Protein AF-A0A7W4YGT1-F1 (afdb_monomer)

pLDDT: mean 90.08, std 8.56, range [57.75, 97.62]

Structure (mmCIF, N/CA/C/O backbone):
data_AF-A0A7W4YGT1-F1
#
_entry.id   AF-A0A7W4YGT1-F1
#
loop_
_atom_site.group_PDB
_atom_site.id
_atom_site.type_symbol
_atom_site.label_atom_id
_atom_site.label_alt_id
_atom_site.label_comp_id
_atom_site.label_asym_id
_atom_site.label_entity_id
_atom_site.label_seq_id
_atom_site.pdbx_PDB_ins_code
_atom_site.Cartn_x
_atom_site.Cartn_y
_atom_site.Cartn_z
_atom_site.occupancy
_atom_site.B_iso_or_equiv
_atom_site.auth_seq_id
_atom_site.auth_comp_id
_atom_site.auth_asym_id
_atom_site.auth_atom_id
_atom_site.pdbx_PDB_model_num
ATOM 1 N N . MET A 1 1 ? -49.545 -4.836 93.278 1.00 57.75 1 MET A N 1
ATOM 2 C CA . MET A 1 1 ? -49.118 -5.890 92.323 1.00 57.75 1 MET A CA 1
ATOM 3 C C . MET A 1 1 ? -49.061 -5.422 90.858 1.00 57.75 1 MET A C 1
ATOM 5 O O . MET A 1 1 ? -48.850 -6.254 89.990 1.00 57.75 1 MET A O 1
ATOM 9 N N . VAL A 1 2 ? -49.211 -4.124 90.550 1.00 60.34 2 VAL A N 1
ATOM 10 C CA . VAL A 1 2 ? -49.375 -3.645 89.157 1.00 60.34 2 VAL A CA 1
ATOM 11 C C . VAL A 1 2 ? -48.046 -3.211 88.505 1.00 60.34 2 VAL A C 1
ATOM 13 O O . VAL A 1 2 ? -47.859 -3.389 87.308 1.00 60.34 2 VAL A O 1
ATOM 16 N N . GLU A 1 3 ? -47.078 -2.732 89.291 1.00 63.84 3 GLU A N 1
ATOM 17 C CA . GLU A 1 3 ? -45.753 -2.283 88.820 1.00 63.84 3 GLU A CA 1
ATOM 18 C C . GLU A 1 3 ? -44.891 -3.340 88.100 1.00 63.84 3 GLU A C 1
ATOM 20 O O . GLU A 1 3 ? -44.365 -3.020 87.032 1.00 63.84 3 GLU A O 1
ATOM 25 N N . PRO A 1 4 ? -44.751 -4.597 88.579 1.00 71.81 4 PRO A N 1
ATOM 26 C CA . PRO A 1 4 ? -43.918 -5.579 87.876 1.00 71.81 4 PRO A CA 1
ATOM 27 C C . PRO A 1 4 ? -44.507 -5.973 86.514 1.00 71.81 4 PRO A C 1
ATOM 29 O O . PRO A 1 4 ? -43.774 -6.341 85.599 1.00 71.81 4 PRO A O 1
ATOM 32 N N . LEU A 1 5 ? -45.828 -5.851 86.356 1.00 70.06 5 LEU A N 1
ATOM 33 C CA . LEU A 1 5 ? -46.542 -6.210 85.134 1.00 70.06 5 LEU A CA 1
ATOM 34 C C . LEU A 1 5 ? -46.349 -5.158 84.031 1.00 70.06 5 LEU A C 1
ATOM 36 O O . LEU A 1 5 ? -46.207 -5.515 82.866 1.00 70.06 5 LEU A O 1
ATOM 40 N N . ILE A 1 6 ? -46.260 -3.875 84.400 1.00 72.50 6 ILE A N 1
ATOM 41 C CA . ILE A 1 6 ? -45.997 -2.765 83.470 1.00 72.50 6 ILE A CA 1
ATOM 42 C C . ILE A 1 6 ? -44.552 -2.813 82.952 1.00 72.50 6 ILE A C 1
ATOM 44 O O . ILE A 1 6 ? -44.323 -2.659 81.753 1.00 72.50 6 ILE A O 1
ATOM 48 N N . ILE A 1 7 ? -43.578 -3.083 83.829 1.00 72.75 7 ILE A N 1
ATOM 49 C CA . ILE A 1 7 ? -42.158 -3.191 83.451 1.00 72.75 7 ILE A CA 1
ATOM 50 C C . ILE A 1 7 ? -41.932 -4.387 82.513 1.00 72.75 7 ILE A C 1
ATOM 52 O O . ILE A 1 7 ? -41.212 -4.261 81.523 1.00 72.75 7 ILE A O 1
ATOM 56 N N . ALA A 1 8 ? -42.583 -5.525 82.779 1.00 70.62 8 ALA A N 1
ATOM 57 C CA . ALA A 1 8 ? -42.528 -6.698 81.908 1.00 70.62 8 ALA A CA 1
ATOM 58 C C . ALA A 1 8 ? -43.162 -6.442 80.527 1.00 70.62 8 ALA A C 1
ATOM 60 O O . ALA A 1 8 ? -42.638 -6.893 79.514 1.00 70.62 8 ALA A O 1
ATOM 61 N N . LEU A 1 9 ? -44.261 -5.685 80.464 1.00 71.50 9 LEU A N 1
ATOM 62 C CA . LEU A 1 9 ? -44.909 -5.315 79.200 1.00 71.50 9 LEU A CA 1
ATOM 63 C C . LEU A 1 9 ? -44.058 -4.350 78.365 1.00 71.50 9 LEU A C 1
ATOM 65 O O . LEU A 1 9 ? -43.962 -4.509 77.149 1.00 71.50 9 LEU A O 1
ATOM 69 N N . LEU A 1 10 ? -43.408 -3.378 79.012 1.00 73.25 10 LEU A N 1
ATOM 70 C CA . LEU A 1 10 ? -42.513 -2.427 78.349 1.00 73.25 10 LEU A CA 1
ATOM 71 C C . LEU A 1 10 ? -41.241 -3.099 77.815 1.00 73.25 10 LEU A C 1
ATOM 73 O O . LEU A 1 10 ? -40.827 -2.811 76.692 1.00 73.25 10 LEU A O 1
ATOM 77 N N . SER A 1 11 ? -40.638 -4.017 78.576 1.00 72.94 11 SER A N 1
ATOM 78 C CA . SER A 1 11 ? -39.443 -4.745 78.131 1.00 72.94 11 SER A CA 1
ATOM 79 C C . SER A 1 11 ? -39.754 -5.714 76.987 1.00 72.94 11 SER A C 1
ATOM 81 O O . SER A 1 11 ? -39.014 -5.755 76.004 1.00 72.94 11 SER A O 1
ATOM 83 N N . LEU A 1 12 ? -40.887 -6.420 77.047 1.00 73.00 12 LEU A N 1
ATOM 84 C CA . LEU A 1 12 ? -41.339 -7.306 75.971 1.00 73.00 12 LEU A CA 1
ATOM 85 C C . LEU A 1 12 ? -41.694 -6.515 74.701 1.00 73.00 12 LEU A C 1
ATOM 87 O O . LEU A 1 12 ? -41.313 -6.910 73.600 1.00 73.00 12 LEU A O 1
ATOM 91 N N . GLY A 1 13 ? -42.349 -5.360 74.857 1.00 71.88 13 GLY A N 1
ATOM 92 C CA . GLY A 1 13 ? -42.639 -4.436 73.760 1.00 71.88 13 GLY A CA 1
ATOM 93 C C . GLY A 1 13 ? -41.372 -3.923 73.074 1.00 71.88 13 GLY A C 1
ATOM 94 O O . GLY A 1 13 ? -41.296 -3.938 71.846 1.00 71.88 13 GLY A O 1
ATOM 95 N N . GLY A 1 14 ? -40.347 -3.551 73.849 1.00 75.06 14 GLY A N 1
ATOM 96 C CA . GLY A 1 14 ? -39.044 -3.144 73.316 1.00 75.06 14 GLY A CA 1
ATOM 97 C C . GLY A 1 14 ? -38.354 -4.252 72.514 1.00 75.06 14 GLY A C 1
ATOM 98 O O . GLY A 1 14 ? -37.867 -4.002 71.409 1.00 75.06 14 GLY A O 1
ATOM 99 N N . VAL A 1 15 ? -38.369 -5.495 73.006 1.00 77.44 15 VAL A N 1
ATOM 100 C CA . VAL A 1 15 ? -37.779 -6.643 72.293 1.00 77.44 15 VAL A CA 1
ATOM 101 C C . VAL A 1 15 ? -38.507 -6.907 70.971 1.00 77.44 15 VAL A C 1
ATOM 103 O O . VAL A 1 15 ? -37.854 -7.049 69.938 1.00 77.44 15 VAL A O 1
ATOM 106 N N . VAL A 1 16 ? -39.843 -6.899 70.966 1.00 80.88 16 VAL A N 1
ATOM 107 C CA . VAL A 1 16 ? -40.645 -7.108 69.746 1.00 80.88 16 VAL A CA 1
ATOM 108 C C . VAL A 1 16 ? -40.359 -6.031 68.699 1.00 80.88 16 VAL A C 1
ATOM 110 O O . VAL A 1 16 ? -40.129 -6.355 67.536 1.00 80.88 16 VAL A O 1
ATOM 113 N N . LEU A 1 17 ? -40.298 -4.759 69.099 1.00 83.12 17 LEU A N 1
ATOM 114 C CA . LEU A 1 17 ? -40.012 -3.645 68.190 1.00 83.12 17 LEU A CA 1
ATOM 115 C C . LEU A 1 17 ? -38.614 -3.757 67.566 1.00 83.12 17 LEU A C 1
ATOM 117 O O . LEU A 1 17 ? -38.447 -3.515 66.371 1.00 83.12 17 LEU A O 1
ATOM 121 N N . THR A 1 18 ? -37.629 -4.191 68.354 1.00 83.44 18 THR A N 1
ATOM 122 C CA . THR A 1 18 ? -36.253 -4.399 67.882 1.00 83.44 18 THR A CA 1
ATOM 123 C C . THR A 1 18 ? -36.174 -5.557 66.884 1.00 83.44 18 THR A C 1
ATOM 125 O O . THR A 1 18 ? -35.540 -5.427 65.837 1.00 83.44 18 THR A O 1
ATOM 128 N N . VAL A 1 19 ? -36.869 -6.669 67.152 1.00 85.12 19 VAL A N 1
ATOM 129 C CA . VAL A 1 19 ? -36.930 -7.829 66.244 1.00 85.12 19 VAL A CA 1
ATOM 130 C C . VAL A 1 19 ? -37.656 -7.473 64.944 1.00 85.12 19 VAL A C 1
ATOM 132 O O . VAL A 1 19 ? -37.143 -7.745 63.859 1.00 85.12 19 VAL A O 1
ATOM 135 N N . CYS A 1 20 ? -38.811 -6.807 65.021 1.00 83.31 20 CYS A N 1
ATOM 136 C CA . CYS A 1 20 ? -39.545 -6.352 63.839 1.00 83.31 20 CYS A CA 1
ATOM 137 C C . CYS A 1 20 ? -38.734 -5.342 63.012 1.00 83.31 20 CYS A C 1
ATOM 139 O O . CYS A 1 20 ? -38.703 -5.444 61.785 1.00 83.31 20 CYS A O 1
ATOM 141 N N . GLY A 1 21 ? -38.035 -4.413 63.670 1.00 86.62 21 GLY A N 1
ATOM 142 C CA . GLY A 1 21 ? -37.130 -3.464 63.021 1.00 86.62 21 GLY A CA 1
ATOM 143 C C . GLY A 1 21 ? -35.961 -4.154 62.316 1.00 86.62 21 GLY A C 1
ATOM 144 O O . GLY A 1 21 ? -35.661 -3.824 61.170 1.00 86.62 21 GLY A O 1
ATOM 145 N N . ALA A 1 22 ? -35.351 -5.161 62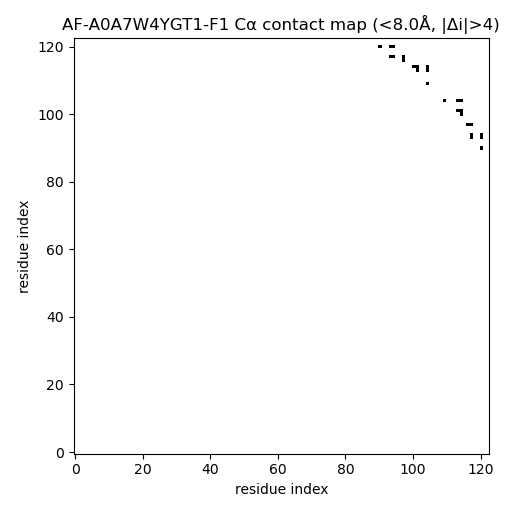.948 1.00 87.50 22 ALA A N 1
ATOM 146 C CA . ALA A 1 22 ? -34.276 -5.949 62.348 1.00 87.50 22 ALA A CA 1
ATOM 147 C C . ALA A 1 22 ? -34.750 -6.737 61.114 1.00 87.50 22 ALA A C 1
ATOM 149 O O . ALA A 1 22 ? -34.067 -6.745 60.090 1.00 87.50 22 ALA A O 1
ATOM 150 N N . ILE A 1 23 ? -35.942 -7.343 61.169 1.00 89.19 23 ILE 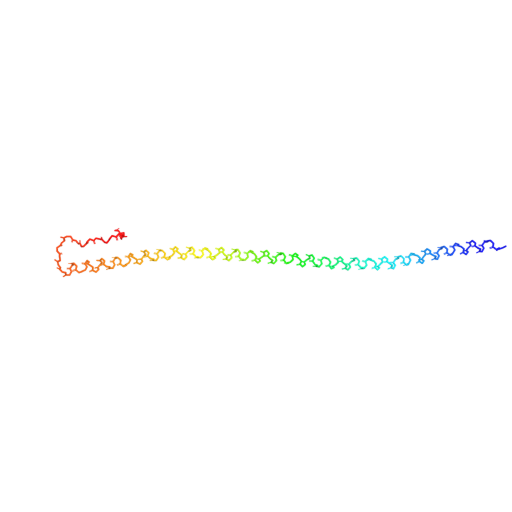A N 1
ATOM 151 C CA . ILE A 1 23 ? -36.533 -8.079 60.039 1.00 89.19 23 ILE A CA 1
ATOM 152 C C . ILE A 1 23 ? -36.858 -7.130 58.878 1.00 89.19 23 ILE A C 1
ATOM 154 O O . ILE A 1 23 ? -36.489 -7.400 57.733 1.00 89.19 23 ILE A O 1
ATOM 158 N N . ALA A 1 24 ? -37.512 -5.999 59.163 1.00 86.50 24 ALA A N 1
ATOM 159 C CA . ALA A 1 24 ? -37.828 -4.991 58.154 1.00 86.50 24 ALA A CA 1
ATOM 160 C C . ALA A 1 24 ? -36.553 -4.400 57.526 1.00 86.50 24 ALA A C 1
ATOM 162 O O . ALA A 1 24 ? -36.471 -4.258 56.304 1.00 86.50 24 ALA A O 1
ATOM 163 N N . GLY A 1 25 ? -35.533 -4.129 58.346 1.00 85.94 25 GLY A N 1
ATOM 164 C CA . GLY A 1 25 ? -34.217 -3.677 57.903 1.00 85.94 25 GLY A CA 1
ATOM 165 C C . GLY A 1 25 ? -33.518 -4.695 57.001 1.00 85.94 25 GLY A C 1
ATOM 166 O O . GLY A 1 25 ? -33.007 -4.324 55.945 1.00 85.94 25 GLY A O 1
ATOM 167 N N . HIS A 1 26 ? -33.561 -5.985 57.348 1.00 88.62 26 HIS A N 1
ATOM 168 C CA . HIS A 1 26 ? -33.004 -7.052 56.514 1.00 88.62 26 HIS A CA 1
ATOM 169 C C . HIS A 1 26 ? -33.713 -7.177 55.163 1.00 88.62 26 HIS A C 1
ATOM 171 O O . HIS A 1 26 ? -33.043 -7.303 54.140 1.00 88.62 26 HIS A O 1
ATOM 177 N N . LEU A 1 27 ? -35.047 -7.098 55.129 1.00 88.50 27 LEU A N 1
ATOM 178 C CA . LEU A 1 27 ? -35.819 -7.148 53.881 1.00 88.50 27 LEU A CA 1
ATOM 179 C C . LEU A 1 27 ? -35.511 -5.959 52.963 1.00 88.50 27 LEU A C 1
ATOM 181 O O . LEU A 1 27 ? -35.315 -6.135 51.757 1.00 88.50 27 LEU A O 1
ATOM 185 N N . LEU A 1 28 ? -35.432 -4.752 53.528 1.00 89.75 28 LEU A N 1
ATOM 186 C CA . LEU A 1 28 ? -35.062 -3.545 52.787 1.00 89.75 28 LEU A CA 1
ATOM 187 C C . LEU A 1 28 ? -33.622 -3.627 52.266 1.00 89.75 28 LEU A C 1
ATOM 189 O O . LEU A 1 28 ? -33.384 -3.340 51.093 1.00 89.75 28 LEU A O 1
ATOM 193 N N . SER A 1 29 ? -32.687 -4.081 53.102 1.00 88.44 29 SER A N 1
ATOM 194 C CA . SER A 1 29 ? -31.276 -4.253 52.741 1.00 88.44 29 SER A CA 1
ATOM 195 C C . SER A 1 29 ? -31.076 -5.310 51.650 1.00 88.44 29 SER A C 1
ATOM 197 O O . SER A 1 29 ? -30.360 -5.067 50.677 1.00 88.44 29 SER A O 1
ATOM 199 N N . ALA A 1 30 ? -31.779 -6.444 51.732 1.00 87.75 30 ALA A N 1
ATOM 200 C CA . ALA A 1 30 ? -31.738 -7.488 50.710 1.00 87.75 30 ALA A CA 1
ATOM 201 C C . ALA A 1 30 ? -32.245 -6.966 49.357 1.00 87.75 30 ALA A C 1
ATOM 203 O O . ALA A 1 30 ? -31.633 -7.204 48.316 1.00 87.75 30 ALA A O 1
ATOM 204 N N . ARG A 1 31 ? -33.336 -6.190 49.365 1.00 88.06 31 ARG A N 1
ATOM 205 C CA . ARG A 1 31 ? -33.901 -5.606 48.143 1.00 88.06 31 ARG A CA 1
ATOM 206 C C . ARG A 1 31 ? -33.024 -4.496 47.560 1.00 88.06 31 ARG A C 1
ATOM 208 O O . ARG A 1 31 ? -32.922 -4.390 46.33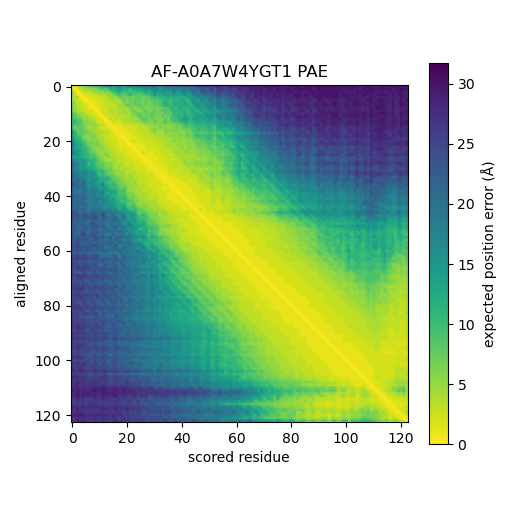8 1.00 88.06 31 ARG A O 1
ATOM 215 N N . ALA A 1 32 ? -32.396 -3.682 48.407 1.00 88.38 32 ALA A N 1
ATOM 216 C CA . ALA A 1 32 ? -31.437 -2.666 47.982 1.00 88.38 32 ALA A CA 1
ATOM 217 C C . ALA A 1 32 ? -30.194 -3.311 47.351 1.00 88.38 32 ALA A C 1
ATOM 219 O O . ALA A 1 32 ? -29.815 -2.934 46.245 1.00 88.38 32 ALA A O 1
ATOM 220 N N . SER A 1 33 ? -29.648 -4.346 47.993 1.00 88.38 33 SER A N 1
ATOM 221 C CA . SER A 1 33 ? -28.503 -5.119 47.496 1.00 88.38 33 SER A CA 1
ATOM 222 C C . SER A 1 33 ? -28.803 -5.793 46.155 1.00 88.38 33 SER A C 1
ATOM 224 O O . SER A 1 33 ? -28.011 -5.710 45.225 1.00 88.38 33 SER A O 1
ATOM 226 N N . ALA A 1 34 ? -29.989 -6.386 45.991 1.00 88.94 34 ALA A N 1
ATOM 227 C CA . ALA A 1 34 ? -30.376 -6.992 44.717 1.00 88.94 34 ALA A CA 1
ATOM 228 C C . ALA A 1 34 ? -30.434 -5.969 43.566 1.00 88.94 34 ALA A C 1
ATOM 230 O O . ALA A 1 34 ? -30.034 -6.265 42.439 1.00 88.94 34 ALA A O 1
ATOM 231 N N . ARG A 1 35 ? -30.907 -4.744 43.840 1.00 88.31 35 ARG A N 1
ATOM 232 C CA . ARG A 1 35 ? -30.938 -3.663 42.843 1.00 88.31 35 ARG A CA 1
ATOM 233 C C . ARG A 1 35 ? -29.541 -3.172 42.487 1.00 88.31 35 ARG A C 1
ATOM 235 O O . ARG A 1 35 ? -29.277 -2.969 41.306 1.00 88.31 35 ARG A O 1
ATOM 242 N N . THR A 1 36 ? -28.658 -2.990 43.467 1.00 90.25 36 THR A N 1
ATOM 243 C CA . THR A 1 36 ? -27.281 -2.556 43.193 1.00 90.25 36 THR A CA 1
ATOM 244 C C . THR A 1 36 ? -26.522 -3.610 42.395 1.00 90.25 36 THR A C 1
ATOM 246 O O . THR A 1 36 ? -25.874 -3.256 41.416 1.00 90.25 36 THR A O 1
ATOM 249 N N . THR A 1 37 ? -26.686 -4.901 42.708 1.00 92.44 37 THR A N 1
ATOM 250 C CA . THR A 1 37 ? -26.106 -5.992 41.910 1.00 92.44 37 THR A CA 1
ATOM 251 C C . THR A 1 37 ? -26.622 -5.989 40.472 1.00 92.44 37 THR A C 1
ATOM 253 O O . THR A 1 37 ? -25.826 -6.132 39.550 1.00 92.44 37 THR A O 1
ATOM 256 N N . ALA A 1 38 ? -27.925 -5.779 40.254 1.00 91.12 38 ALA A N 1
ATOM 257 C CA . ALA A 1 38 ? -28.492 -5.718 38.906 1.00 91.12 38 ALA A CA 1
ATOM 258 C C . ALA A 1 38 ? -27.959 -4.522 38.098 1.00 91.12 38 ALA A C 1
ATOM 260 O O . ALA A 1 38 ? -27.579 -4.680 36.940 1.00 91.12 38 ALA A O 1
ATOM 261 N N . VAL A 1 39 ? -27.877 -3.337 38.714 1.00 91.69 39 VAL A N 1
ATOM 262 C CA . VAL A 1 39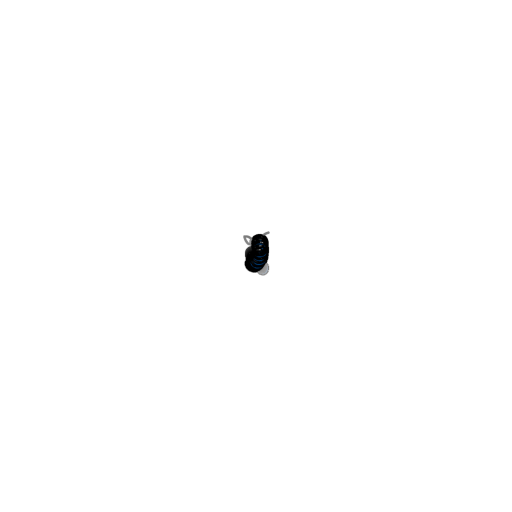 ? -27.308 -2.137 38.075 1.00 91.69 39 VAL A CA 1
ATOM 263 C C . VAL A 1 39 ? -25.832 -2.342 37.747 1.00 91.69 39 VAL A C 1
ATOM 265 O O . VAL A 1 39 ? -25.386 -1.979 36.662 1.00 91.69 39 VAL A O 1
ATOM 268 N N . GLN A 1 40 ? -25.074 -2.955 38.654 1.00 92.06 40 GLN A N 1
ATOM 269 C CA . GLN A 1 40 ? -23.656 -3.211 38.443 1.00 92.06 40 GLN A CA 1
ATOM 270 C C . GLN A 1 40 ? -23.413 -4.287 37.379 1.00 92.06 40 GLN A C 1
ATOM 272 O O . GLN A 1 40 ? -22.496 -4.148 36.577 1.00 92.06 40 GLN A O 1
ATOM 277 N N . ALA A 1 41 ? -24.261 -5.315 37.308 1.00 91.44 41 ALA A N 1
ATOM 278 C CA . ALA A 1 41 ? -24.216 -6.312 36.242 1.00 91.44 41 ALA A CA 1
ATOM 279 C C . ALA A 1 41 ? -24.478 -5.684 34.863 1.00 91.44 41 ALA A C 1
ATOM 281 O O . ALA A 1 41 ? -23.743 -5.956 33.916 1.00 91.44 41 ALA A O 1
ATOM 282 N N . GLU A 1 42 ? -25.472 -4.800 34.760 1.00 91.31 42 GLU A N 1
ATOM 283 C CA . GLU A 1 42 ? -25.768 -4.063 33.527 1.00 91.31 42 GLU A CA 1
ATOM 284 C C . GLU A 1 42 ? -24.623 -3.110 33.142 1.00 91.31 42 GLU A C 1
ATOM 286 O O . GLU A 1 42 ? -24.221 -3.059 31.980 1.00 91.31 42 GLU A O 1
ATOM 291 N N . ALA A 1 43 ? -24.044 -2.395 34.112 1.00 88.88 43 ALA A N 1
ATOM 292 C CA . ALA A 1 43 ? -22.890 -1.529 33.877 1.00 88.88 43 ALA A CA 1
ATOM 293 C C . ALA A 1 43 ? -21.668 -2.321 33.380 1.00 88.88 43 ALA A C 1
ATOM 295 O O . ALA A 1 43 ? -21.029 -1.923 32.406 1.00 88.88 43 ALA A O 1
ATOM 296 N N . ASN A 1 44 ? -21.387 -3.476 33.991 1.00 90.94 44 ASN A N 1
ATOM 297 C CA . ASN A 1 44 ? -20.309 -4.368 33.566 1.00 90.94 44 ASN A CA 1
ATOM 298 C C . ASN A 1 44 ? -20.548 -4.912 32.152 1.00 90.94 44 ASN A C 1
ATOM 300 O O . ASN A 1 44 ? -19.612 -4.984 31.360 1.00 90.94 44 ASN A O 1
ATOM 304 N N . LYS A 1 45 ? -21.795 -5.263 31.814 1.00 92.06 45 LYS A N 1
ATOM 305 C CA . LYS A 1 45 ? -22.152 -5.731 30.472 1.00 92.06 45 LYS A CA 1
ATOM 306 C C . LYS A 1 45 ? -21.881 -4.657 29.419 1.00 92.06 45 LYS A C 1
ATOM 308 O O . LYS A 1 45 ? -21.189 -4.938 28.447 1.00 92.06 45 LYS A O 1
ATOM 313 N N . ARG A 1 46 ? -22.344 -3.424 29.650 1.00 90.88 46 ARG A N 1
ATOM 314 C CA . ARG A 1 46 ? -22.084 -2.288 28.749 1.00 90.88 46 ARG A CA 1
ATOM 315 C C . ARG A 1 46 ? -20.597 -1.988 28.610 1.00 90.88 46 ARG A C 1
ATOM 317 O O . ARG A 1 46 ? -20.138 -1.711 27.510 1.00 90.88 46 ARG A O 1
ATOM 324 N N . SER A 1 47 ? -19.844 -2.071 29.707 1.00 93.31 47 SER A N 1
ATOM 325 C CA . SER A 1 47 ? -18.392 -1.889 29.672 1.00 93.31 47 SER A CA 1
ATOM 326 C C . SER A 1 47 ? -17.700 -2.966 28.832 1.00 93.31 47 SER A C 1
ATOM 328 O O . SER A 1 47 ? -16.795 -2.641 28.072 1.00 93.31 47 SER A O 1
ATOM 330 N N . ASN A 1 48 ? -18.136 -4.223 28.927 1.00 93.81 48 ASN A N 1
ATOM 331 C CA . ASN A 1 48 ? -17.589 -5.314 28.120 1.00 93.81 48 ASN A CA 1
ATOM 332 C C . ASN A 1 48 ? -17.957 -5.163 26.631 1.00 93.81 48 ASN A C 1
ATOM 334 O O . ASN A 1 48 ? -17.120 -5.352 25.755 1.00 93.81 48 ASN A O 1
ATOM 338 N N . GLU A 1 49 ? -19.195 -4.753 26.335 1.00 94.44 49 GLU A N 1
ATOM 339 C CA . GLU A 1 49 ? -19.629 -4.433 24.968 1.00 94.44 49 GLU A CA 1
ATOM 340 C C . GLU A 1 49 ? -18.798 -3.292 24.363 1.00 94.44 49 GLU A C 1
ATOM 342 O O . GLU A 1 49 ? -18.384 -3.388 23.211 1.00 94.44 49 GLU A O 1
ATOM 347 N N . GLN A 1 50 ? -18.497 -2.246 25.140 1.00 94.94 50 GLN A N 1
ATOM 348 C CA . GLN A 1 50 ? -17.624 -1.149 24.711 1.00 94.94 50 GLN A CA 1
ATOM 349 C C . GLN A 1 50 ? -16.200 -1.629 24.419 1.00 94.94 50 GLN A C 1
ATOM 351 O O . GLN A 1 50 ? -15.683 -1.333 23.350 1.00 94.94 50 GLN A O 1
ATOM 356 N N . GLN A 1 51 ? -15.607 -2.444 25.297 1.00 95.94 51 GLN A N 1
ATOM 357 C CA . GLN A 1 51 ? -14.275 -3.017 25.058 1.00 95.94 51 GLN A CA 1
ATOM 358 C C . GLN A 1 51 ? -14.226 -3.854 23.776 1.00 95.94 51 GLN A C 1
ATOM 360 O O . GLN A 1 51 ? -13.268 -3.761 23.014 1.00 95.94 51 GLN A O 1
ATOM 365 N N . MET A 1 52 ? -15.267 -4.648 23.514 1.00 95.62 52 MET A N 1
ATOM 366 C CA . MET A 1 52 ? -15.369 -5.423 22.280 1.00 95.62 52 MET A CA 1
ATOM 367 C C . MET A 1 52 ? -15.495 -4.516 21.048 1.00 95.62 52 MET A C 1
ATOM 369 O O . MET A 1 52 ? -14.883 -4.791 20.020 1.00 95.62 52 MET A O 1
ATOM 373 N N . ILE A 1 53 ? -16.273 -3.432 21.136 1.00 96.50 53 ILE A N 1
ATOM 374 C CA . ILE A 1 53 ? -16.401 -2.455 20.046 1.00 96.50 53 ILE A CA 1
ATOM 375 C C . ILE A 1 53 ? -15.054 -1.789 19.761 1.00 96.50 53 ILE A C 1
ATOM 377 O O . ILE A 1 53 ? -14.675 -1.703 18.595 1.00 96.50 53 ILE A O 1
ATOM 381 N N . ASP A 1 54 ? -14.331 -1.363 20.794 1.00 97.62 54 ASP A N 1
ATOM 382 C CA . ASP A 1 54 ? -13.026 -0.716 20.647 1.00 97.62 54 ASP A CA 1
ATOM 383 C C . ASP A 1 54 ? -12.018 -1.666 19.983 1.00 97.62 54 ASP A C 1
ATOM 385 O O . ASP A 1 54 ? -11.350 -1.285 19.023 1.00 97.62 54 ASP A O 1
ATOM 389 N N . GLN A 1 55 ? -11.986 -2.936 20.408 1.00 97.56 55 GLN A N 1
ATOM 390 C CA . GLN A 1 55 ? -11.156 -3.971 19.781 1.00 97.56 55 GLN A CA 1
ATOM 391 C C . GLN A 1 55 ? -11.505 -4.175 18.303 1.00 97.56 55 GLN A C 1
ATOM 393 O O . GLN A 1 55 ? -10.616 -4.183 17.455 1.00 97.56 55 GLN A O 1
ATOM 398 N N . LEU A 1 56 ? -12.794 -4.291 17.968 1.00 97.25 56 LEU A N 1
ATOM 399 C CA . LEU A 1 56 ? -13.232 -4.465 16.581 1.00 97.25 56 LEU A CA 1
ATOM 400 C C . LEU A 1 56 ? -12.901 -3.249 15.713 1.00 97.25 56 LEU A C 1
ATOM 402 O O . LEU A 1 56 ? -12.563 -3.410 14.541 1.00 97.25 56 LEU A O 1
ATOM 406 N N . GLN A 1 57 ? -13.008 -2.038 16.262 1.00 97.25 57 GLN A N 1
ATOM 407 C CA . GLN A 1 57 ? -12.614 -0.821 15.559 1.00 97.25 57 GLN A CA 1
ATOM 408 C C . GLN A 1 57 ? -11.109 -0.800 15.305 1.00 97.25 57 GLN A C 1
ATOM 410 O O . GLN A 1 57 ? -10.698 -0.511 14.181 1.00 97.25 57 GLN A O 1
ATOM 415 N N . GLU A 1 58 ? -10.298 -1.144 16.304 1.00 96.62 58 GLU A N 1
ATOM 416 C CA . GLU A 1 58 ? -8.846 -1.211 16.162 1.00 96.62 58 GLU A CA 1
ATOM 417 C C . GLU A 1 58 ? -8.423 -2.258 15.124 1.00 96.62 58 GLU A C 1
ATOM 419 O O . GLU A 1 58 ? -7.626 -1.948 14.238 1.00 96.62 58 GLU A O 1
ATOM 424 N N . GLU A 1 59 ? -9.035 -3.445 15.130 1.00 96.50 59 GLU A N 1
ATOM 425 C CA . GLU A 1 59 ? -8.814 -4.456 14.091 1.00 96.50 59 GLU A CA 1
ATOM 426 C C . GLU A 1 59 ? -9.198 -3.939 12.697 1.00 96.50 59 GLU A C 1
ATOM 428 O O . GLU A 1 59 ? -8.421 -4.069 11.750 1.00 96.50 59 GLU A O 1
ATOM 433 N N . LEU A 1 60 ? -10.367 -3.304 12.548 1.00 97.00 60 LEU A N 1
ATOM 434 C CA . LEU A 1 60 ? -10.814 -2.723 11.274 1.00 97.00 60 LEU A CA 1
ATOM 435 C C . LEU A 1 60 ? -9.856 -1.646 10.760 1.00 97.00 60 LEU A C 1
ATOM 437 O O . LEU A 1 60 ? -9.584 -1.582 9.558 1.00 97.00 60 LEU A O 1
ATOM 441 N N . HIS A 1 61 ? -9.360 -0.795 11.656 1.00 96.38 61 HIS A N 1
ATOM 442 C CA . HIS A 1 61 ? -8.356 0.210 11.332 1.00 96.38 61 HIS A CA 1
ATOM 443 C C . HIS A 1 61 ? -7.036 -0.440 10.909 1.00 96.38 61 HIS A C 1
ATOM 445 O O . HIS A 1 61 ? -6.480 -0.043 9.885 1.00 96.38 61 HIS A O 1
ATOM 451 N N . GLY A 1 62 ? -6.587 -1.474 11.624 1.00 96.19 62 GLY A N 1
ATOM 452 C CA . GLY A 1 62 ? -5.416 -2.269 11.257 1.00 96.19 62 GLY A CA 1
ATOM 453 C C . GLY A 1 62 ? -5.542 -2.862 9.853 1.00 96.19 62 GLY A C 1
ATOM 454 O O . GLY A 1 62 ? -4.699 -2.605 8.996 1.00 96.19 62 GLY A O 1
ATOM 455 N N . TYR A 1 63 ? -6.648 -3.554 9.563 1.00 95.56 63 TYR A N 1
ATOM 456 C CA . TYR A 1 63 ? -6.880 -4.158 8.249 1.00 95.56 63 TYR A CA 1
ATOM 457 C C . TYR A 1 63 ? -6.915 -3.140 7.108 1.00 95.56 63 TYR A C 1
ATOM 459 O O . TYR A 1 63 ? -6.425 -3.436 6.017 1.00 95.56 63 TYR A O 1
ATOM 467 N N . ARG A 1 64 ? -7.497 -1.956 7.334 1.00 95.31 64 ARG A N 1
ATOM 468 C CA . ARG A 1 64 ? -7.522 -0.879 6.333 1.00 95.31 64 ARG A CA 1
ATOM 469 C C . ARG A 1 64 ? -6.122 -0.342 6.062 1.00 95.31 64 ARG A C 1
ATOM 471 O O . ARG A 1 64 ? -5.725 -0.285 4.905 1.00 95.31 64 ARG A O 1
ATOM 478 N N . ASN A 1 65 ? -5.357 -0.051 7.111 1.00 95.75 65 ASN A N 1
ATOM 479 C CA . ASN A 1 65 ? -3.983 0.428 6.973 1.00 95.75 65 ASN A CA 1
ATOM 480 C C . ASN A 1 65 ? -3.099 -0.598 6.242 1.00 95.75 65 ASN A C 1
ATOM 482 O O . ASN A 1 65 ? -2.352 -0.237 5.333 1.00 95.75 65 ASN A O 1
ATOM 486 N N . ASP A 1 66 ? -3.228 -1.884 6.576 1.00 96.75 66 ASP A N 1
ATOM 487 C CA . ASP A 1 66 ? -2.492 -2.965 5.913 1.00 96.75 66 ASP A CA 1
ATOM 488 C C . ASP A 1 66 ? -2.927 -3.163 4.453 1.00 96.75 66 ASP A C 1
ATOM 490 O O . ASP A 1 66 ? -2.125 -3.541 3.593 1.00 96.75 66 ASP A O 1
ATOM 494 N N . ALA A 1 67 ? -4.207 -2.950 4.142 1.00 95.44 67 ALA A N 1
ATOM 495 C CA . ALA A 1 67 ? -4.700 -2.981 2.770 1.00 95.44 67 ALA A CA 1
ATOM 496 C C . ALA A 1 67 ? -4.128 -1.818 1.946 1.00 95.44 67 ALA A C 1
ATOM 498 O O . ALA A 1 67 ? -3.606 -2.062 0.858 1.00 95.44 67 ALA A O 1
ATOM 499 N N . ASP A 1 68 ? -4.141 -0.599 2.484 1.00 96.56 68 ASP A N 1
ATOM 500 C CA . ASP A 1 68 ? -3.604 0.594 1.820 1.00 96.56 68 ASP A CA 1
ATOM 501 C C . ASP A 1 68 ? -2.082 0.490 1.609 1.00 96.56 68 ASP A C 1
ATOM 503 O O . ASP A 1 68 ? -1.557 0.811 0.535 1.00 96.56 68 ASP A O 1
ATOM 507 N N . ALA A 1 69 ? -1.355 -0.047 2.594 1.00 96.38 69 ALA A N 1
ATOM 508 C CA . ALA A 1 69 ? 0.076 -0.318 2.475 1.00 96.38 69 ALA A CA 1
ATOM 509 C C . ALA A 1 69 ? 0.380 -1.348 1.373 1.00 96.38 69 ALA A C 1
ATOM 511 O O . ALA A 1 69 ? 1.302 -1.166 0.578 1.00 96.38 69 ALA A O 1
ATOM 512 N N . ARG A 1 70 ? -0.416 -2.421 1.272 1.00 96.00 70 ARG A N 1
ATOM 513 C CA . ARG A 1 70 ? -0.258 -3.416 0.198 1.00 96.00 70 ARG A CA 1
ATOM 514 C C . ARG A 1 70 ? -0.613 -2.851 -1.174 1.00 96.00 70 ARG A C 1
ATOM 516 O O . ARG A 1 70 ? 0.095 -3.143 -2.134 1.00 96.00 70 ARG A O 1
ATOM 523 N N . ALA A 1 71 ? -1.668 -2.046 -1.266 1.00 96.25 71 ALA A N 1
ATOM 524 C CA . ALA A 1 71 ? -2.083 -1.418 -2.516 1.00 96.25 71 ALA A CA 1
ATOM 525 C C . ALA A 1 71 ? -1.005 -0.461 -3.046 1.00 96.25 71 ALA A C 1
ATOM 527 O O . ALA A 1 71 ? -0.621 -0.556 -4.210 1.00 96.25 71 ALA A O 1
ATOM 528 N N . SER A 1 72 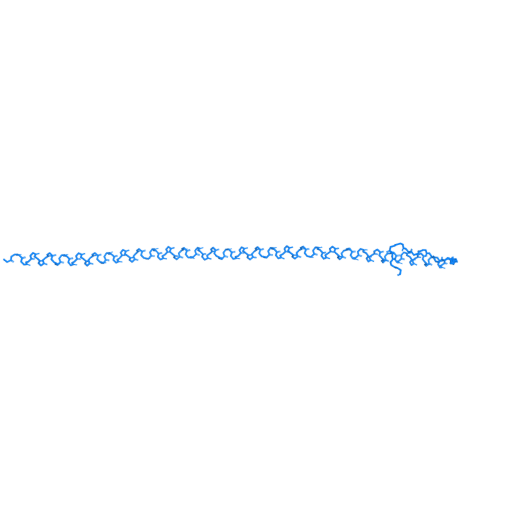? -0.457 0.397 -2.182 1.00 96.62 72 SER A N 1
ATOM 529 C CA . SER A 1 72 ? 0.628 1.315 -2.554 1.00 96.62 72 SER A CA 1
ATOM 530 C C . SER A 1 72 ? 1.919 0.587 -2.947 1.00 96.62 72 SER A C 1
ATOM 532 O O . SER A 1 72 ? 2.576 0.969 -3.916 1.00 96.62 72 SER A O 1
ATOM 534 N N . ASP A 1 73 ? 2.275 -0.502 -2.258 1.00 96.81 73 ASP A N 1
ATOM 535 C CA . ASP A 1 73 ? 3.429 -1.316 -2.647 1.00 96.81 73 ASP A CA 1
ATOM 536 C C . ASP A 1 73 ? 3.218 -2.014 -3.999 1.00 96.81 73 ASP A C 1
ATOM 538 O O . ASP A 1 73 ? 4.141 -2.084 -4.814 1.00 96.81 73 ASP A O 1
ATOM 542 N N . GLN A 1 74 ? 2.006 -2.505 -4.266 1.00 97.06 74 GLN A N 1
ATOM 543 C CA . GLN A 1 74 ? 1.661 -3.123 -5.542 1.00 97.06 74 GLN A CA 1
ATOM 544 C C . GLN A 1 74 ? 1.720 -2.118 -6.698 1.00 97.06 74 GLN A C 1
ATOM 546 O O . GLN A 1 74 ? 2.298 -2.439 -7.735 1.00 97.06 74 GLN A O 1
ATOM 551 N N . ASP A 1 75 ? 1.187 -0.911 -6.511 1.00 96.69 75 ASP A N 1
ATOM 552 C CA . ASP A 1 75 ? 1.218 0.165 -7.509 1.00 96.69 75 ASP A CA 1
ATOM 553 C C . ASP A 1 75 ? 2.658 0.571 -7.869 1.00 96.69 75 ASP A C 1
ATOM 555 O O . ASP A 1 75 ? 3.048 0.644 -9.039 1.00 96.69 75 ASP A O 1
ATOM 559 N N . ARG A 1 76 ? 3.516 0.691 -6.849 1.00 96.25 76 ARG A N 1
ATOM 560 C CA . ARG A 1 76 ? 4.949 0.944 -7.033 1.00 96.25 76 ARG A CA 1
ATOM 561 C C . ARG A 1 76 ? 5.635 -0.170 -7.827 1.00 96.25 76 ARG A C 1
ATOM 563 O O . ARG A 1 76 ? 6.469 0.109 -8.688 1.00 96.25 76 ARG A O 1
ATOM 570 N N . ARG A 1 77 ? 5.326 -1.438 -7.532 1.00 95.94 77 ARG A N 1
ATOM 571 C CA . ARG A 1 77 ? 5.891 -2.585 -8.267 1.00 95.94 77 ARG A CA 1
ATOM 572 C C . ARG A 1 77 ? 5.422 -2.611 -9.718 1.00 95.94 77 ARG A C 1
ATOM 574 O O . ARG A 1 77 ? 6.250 -2.881 -10.584 1.00 95.94 77 ARG A O 1
ATOM 581 N N . ALA A 1 78 ? 4.145 -2.321 -9.964 1.00 96.44 78 ALA A N 1
ATOM 582 C CA . ALA A 1 78 ? 3.579 -2.245 -11.306 1.00 96.44 78 ALA A CA 1
ATOM 583 C C . ALA A 1 78 ? 4.291 -1.167 -12.132 1.00 96.44 78 ALA A C 1
ATOM 585 O O . ALA A 1 78 ? 4.845 -1.483 -13.177 1.00 96.44 78 ALA A O 1
ATOM 586 N N . THR A 1 79 ? 4.434 0.045 -11.588 1.00 96.75 79 THR A N 1
ATOM 587 C CA . THR A 1 79 ? 5.144 1.151 -12.257 1.00 96.75 79 THR A CA 1
ATOM 588 C C . THR A 1 79 ? 6.580 0.772 -12.641 1.00 96.75 79 THR A C 1
ATOM 590 O O . THR A 1 79 ? 6.992 0.928 -13.787 1.00 96.75 79 THR A O 1
ATOM 593 N N . VAL A 1 80 ? 7.353 0.200 -11.708 1.00 96.56 80 VAL A N 1
ATOM 594 C CA . VAL A 1 80 ? 8.740 -0.226 -11.983 1.00 96.56 80 VAL A CA 1
ATOM 595 C C . VAL A 1 80 ? 8.798 -1.334 -13.042 1.00 96.56 80 VAL A C 1
ATOM 597 O O . VAL A 1 80 ? 9.754 -1.411 -13.823 1.00 96.56 80 VAL A O 1
ATOM 600 N N . GLN A 1 81 ? 7.808 -2.225 -13.052 1.00 97.12 81 GLN A N 1
ATOM 601 C CA . GLN A 1 81 ? 7.708 -3.287 -14.043 1.00 97.12 81 GLN A CA 1
ATOM 602 C C . GLN A 1 81 ? 7.365 -2.728 -15.425 1.00 97.12 81 GLN A C 1
ATOM 604 O O . GLN A 1 81 ? 8.023 -3.125 -16.386 1.00 97.12 81 GLN A O 1
ATOM 609 N N . ASP A 1 82 ? 6.424 -1.792 -15.514 1.00 97.06 82 ASP A N 1
ATOM 610 C CA . ASP A 1 82 ? 6.023 -1.140 -16.762 1.00 97.06 82 ASP A CA 1
ATOM 611 C C . ASP A 1 82 ? 7.200 -0.381 -17.381 1.00 97.06 82 ASP A C 1
ATOM 613 O O . ASP A 1 82 ? 7.556 -0.631 -18.531 1.00 97.06 82 ASP A O 1
ATOM 617 N N . GLU A 1 83 ? 7.927 0.416 -16.593 1.00 96.62 83 GLU A N 1
ATOM 618 C CA . GLU A 1 83 ? 9.145 1.093 -17.061 1.00 96.62 83 GLU A CA 1
ATOM 619 C C . GLU A 1 83 ? 10.217 0.103 -17.546 1.00 96.62 83 GLU A C 1
ATOM 621 O O . GLU A 1 83 ? 10.996 0.375 -18.466 1.00 96.62 83 GLU A O 1
ATOM 626 N N . ARG A 1 84 ? 10.330 -1.061 -16.894 1.00 95.44 84 ARG A N 1
ATOM 627 C CA . ARG A 1 84 ? 11.274 -2.098 -17.319 1.00 95.44 84 ARG A CA 1
ATOM 628 C C . ARG A 1 84 ? 10.833 -2.732 -18.633 1.00 95.44 84 ARG A C 1
ATOM 630 O O . ARG A 1 84 ? 11.705 -2.997 -19.461 1.00 95.44 84 ARG A O 1
ATOM 637 N N . MET A 1 85 ? 9.541 -2.992 -18.798 1.00 96.56 85 MET A N 1
ATOM 638 C CA . MET A 1 85 ? 8.973 -3.542 -20.024 1.00 96.56 85 MET A CA 1
ATOM 639 C C . MET A 1 85 ? 9.159 -2.573 -21.186 1.00 96.56 85 MET A C 1
ATOM 641 O O . MET A 1 85 ? 9.743 -2.972 -22.187 1.00 96.56 85 MET A O 1
ATOM 645 N N . GLU A 1 86 ? 8.834 -1.295 -21.003 1.00 95.94 86 GLU A N 1
ATOM 646 C CA . GLU A 1 86 ? 9.027 -0.251 -22.014 1.00 95.94 86 GLU A CA 1
ATOM 647 C C . GLU A 1 86 ? 10.491 -0.177 -22.480 1.00 95.94 86 GLU A C 1
ATOM 649 O O . GLU A 1 86 ? 10.786 -0.199 -23.676 1.00 95.94 86 GLU A O 1
ATOM 654 N N . ARG A 1 87 ? 11.453 -0.192 -21.544 1.00 93.38 87 ARG A N 1
ATOM 655 C CA . ARG A 1 87 ? 12.884 -0.216 -21.900 1.00 93.38 87 ARG A CA 1
ATOM 656 C C . ARG A 1 87 ? 13.287 -1.467 -22.678 1.00 93.38 87 ARG A C 1
ATOM 658 O O . ARG A 1 87 ? 14.204 -1.401 -23.497 1.00 93.38 87 ARG A O 1
ATOM 665 N N . LEU A 1 88 ? 12.697 -2.620 -22.370 1.00 94.38 88 LEU A N 1
ATOM 666 C CA . LEU A 1 88 ? 12.988 -3.872 -23.068 1.00 94.38 88 LEU A CA 1
ATOM 667 C C . LEU A 1 88 ? 12.373 -3.886 -24.467 1.00 94.38 88 LEU A C 1
ATOM 669 O O . LEU A 1 88 ? 13.044 -4.314 -25.403 1.00 94.38 88 LEU A O 1
ATOM 673 N N . GLU A 1 89 ? 11.149 -3.387 -24.608 1.00 95.38 89 GLU A N 1
ATOM 674 C CA . GLU A 1 89 ? 10.447 -3.250 -25.883 1.00 95.38 89 GLU A CA 1
ATOM 675 C C . GLU A 1 89 ? 11.199 -2.301 -26.811 1.00 95.38 89 GLU A C 1
ATOM 677 O O . GLU A 1 89 ? 11.588 -2.711 -27.903 1.00 95.38 89 GLU A O 1
ATOM 682 N N . HIS A 1 90 ? 11.559 -1.108 -26.328 1.00 93.38 90 HIS A N 1
ATOM 683 C CA . HIS A 1 90 ? 12.353 -0.152 -27.098 1.00 93.38 90 HIS A CA 1
ATOM 684 C C . HIS A 1 90 ? 13.683 -0.752 -27.581 1.00 93.38 90 HIS A C 1
ATOM 686 O O . HIS A 1 90 ? 14.099 -0.556 -28.724 1.00 93.38 90 HIS A O 1
ATOM 692 N N . ARG A 1 91 ? 14.350 -1.546 -26.729 1.00 93.88 91 ARG A N 1
ATOM 693 C CA . ARG A 1 91 ? 15.572 -2.259 -27.127 1.00 93.88 91 ARG A CA 1
ATOM 694 C C . ARG A 1 91 ? 15.302 -3.306 -28.197 1.00 93.88 91 ARG A C 1
ATOM 696 O O . ARG A 1 91 ? 16.051 -3.385 -29.166 1.00 93.88 91 ARG A O 1
ATOM 703 N N . ALA A 1 92 ? 14.275 -4.129 -28.010 1.00 94.44 92 ALA A N 1
ATOM 704 C CA . ALA A 1 92 ? 13.933 -5.198 -28.939 1.00 94.44 92 ALA A CA 1
ATOM 705 C C . ALA A 1 92 ? 13.582 -4.646 -30.327 1.00 94.44 92 ALA A C 1
ATOM 707 O O . ALA A 1 92 ? 14.065 -5.172 -31.332 1.00 94.44 92 ALA A O 1
ATOM 708 N N . GLU A 1 93 ? 12.803 -3.567 -30.378 1.00 94.75 93 GLU A N 1
ATOM 709 C CA . GLU A 1 93 ? 12.467 -2.855 -31.610 1.00 94.75 93 GLU A CA 1
ATOM 710 C C . GLU A 1 93 ? 13.715 -2.260 -32.265 1.00 94.75 93 GLU A C 1
ATOM 712 O O . GLU A 1 93 ? 13.995 -2.564 -33.425 1.00 94.75 93 GLU A O 1
ATOM 717 N N . GLY A 1 94 ? 14.543 -1.534 -31.509 1.00 94.81 94 GLY A N 1
ATOM 718 C CA . GLY A 1 94 ? 15.775 -0.952 -32.043 1.00 94.81 94 GLY A CA 1
ATOM 719 C C . GLY A 1 94 ? 16.742 -1.998 -32.616 1.00 94.81 94 GLY A C 1
ATOM 720 O O . GLY A 1 94 ? 17.304 -1.805 -33.697 1.00 94.81 94 GLY A O 1
ATOM 721 N N . TYR A 1 95 ? 16.918 -3.140 -31.940 1.00 95.25 95 TYR A N 1
ATOM 722 C CA . TYR A 1 95 ? 17.739 -4.238 -32.463 1.00 95.25 95 TYR A CA 1
ATOM 723 C C . TYR A 1 95 ? 17.151 -4.845 -33.737 1.00 95.25 95 TYR A C 1
ATOM 725 O O . TYR A 1 95 ? 17.895 -5.183 -34.662 1.00 95.25 95 TYR A O 1
ATOM 733 N N . ARG A 1 96 ? 15.824 -4.989 -33.800 1.00 95.25 96 ARG A N 1
ATOM 734 C CA . ARG A 1 96 ? 15.127 -5.530 -34.968 1.00 95.25 96 ARG A CA 1
ATOM 735 C C . ARG A 1 96 ? 15.276 -4.609 -36.176 1.00 95.25 96 ARG A C 1
ATOM 737 O O . ARG A 1 96 ? 15.622 -5.086 -37.258 1.00 95.25 96 ARG A O 1
ATOM 744 N N . 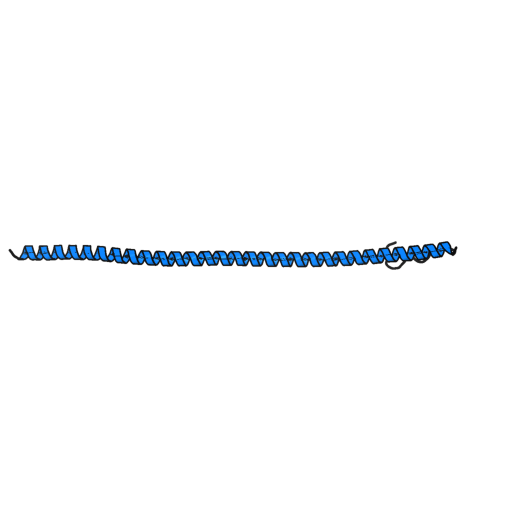ASP A 1 97 ? 15.082 -3.311 -35.989 1.00 95.44 97 ASP A N 1
ATOM 745 C CA . ASP A 1 97 ? 15.217 -2.310 -37.048 1.00 95.44 97 ASP A CA 1
ATOM 746 C C . ASP A 1 97 ? 16.652 -2.233 -37.572 1.00 95.44 97 ASP A C 1
ATOM 748 O O . ASP A 1 97 ? 16.885 -2.210 -38.788 1.00 95.44 97 ASP A O 1
ATOM 752 N N . TYR A 1 98 ? 17.636 -2.298 -36.670 1.00 95.88 98 TYR A N 1
ATOM 753 C CA . TYR A 1 98 ? 19.039 -2.388 -37.060 1.00 95.88 98 TYR A CA 1
ATOM 754 C C . TYR A 1 98 ? 19.332 -3.650 -37.867 1.00 95.88 98 TYR A C 1
ATOM 756 O O . TYR A 1 98 ? 19.962 -3.572 -38.920 1.00 95.88 98 TYR A O 1
ATOM 764 N N . ALA A 1 99 ? 18.843 -4.810 -37.422 1.00 95.56 99 ALA A N 1
ATOM 765 C CA . ALA A 1 99 ? 19.038 -6.069 -38.132 1.00 95.56 99 ALA A CA 1
ATOM 766 C C . ALA A 1 99 ? 18.426 -6.031 -39.541 1.00 95.56 99 ALA A C 1
ATOM 768 O O . ALA A 1 99 ? 19.043 -6.513 -40.494 1.00 95.56 99 ALA A O 1
ATOM 769 N N . HIS A 1 100 ? 17.246 -5.425 -39.702 1.00 96.44 100 HIS A N 1
ATOM 770 C CA . HIS A 1 100 ? 16.631 -5.219 -41.014 1.00 96.44 100 HIS A CA 1
ATOM 771 C C . HIS A 1 100 ? 17.470 -4.294 -41.902 1.00 96.44 100 HIS A C 1
ATOM 773 O O . HIS A 1 100 ? 17.726 -4.629 -43.061 1.00 96.44 100 HIS A O 1
ATOM 779 N N . THR A 1 101 ? 17.956 -3.181 -41.353 1.00 95.69 101 THR A N 1
ATOM 780 C CA . THR A 1 101 ? 18.811 -2.223 -42.071 1.00 95.69 101 THR A CA 1
ATOM 781 C C . THR A 1 101 ? 20.131 -2.860 -42.503 1.00 95.69 101 THR A C 1
ATOM 783 O O . THR A 1 101 ? 20.531 -2.754 -43.662 1.00 95.69 101 THR A O 1
ATOM 786 N N . LEU A 1 102 ? 20.788 -3.584 -41.597 1.00 95.25 102 LEU A N 1
ATOM 787 C CA . LEU A 1 102 ? 22.026 -4.306 -41.870 1.00 95.25 102 LEU A CA 1
ATOM 788 C C . LEU A 1 102 ? 21.816 -5.385 -42.934 1.00 95.25 102 LEU A C 1
ATOM 790 O O . LEU A 1 102 ? 22.614 -5.504 -43.862 1.00 95.25 102 LEU A O 1
ATOM 794 N N . ARG A 1 103 ? 20.715 -6.138 -42.849 1.00 96.00 103 ARG A N 1
ATOM 795 C CA . ARG A 1 103 ? 20.369 -7.143 -43.856 1.00 96.00 103 ARG A CA 1
ATOM 796 C C . ARG A 1 103 ? 20.179 -6.518 -45.236 1.00 96.00 103 ARG A C 1
ATOM 798 O O . ARG A 1 103 ? 20.667 -7.082 -46.209 1.00 96.00 103 ARG A O 1
ATOM 805 N N . ALA A 1 104 ? 19.502 -5.375 -45.325 1.00 96.00 104 ALA A N 1
ATOM 806 C CA . ALA A 1 104 ? 19.332 -4.656 -46.585 1.00 96.00 104 ALA A CA 1
ATOM 807 C C . ALA A 1 104 ? 20.673 -4.140 -47.134 1.00 96.00 104 ALA A C 1
ATOM 809 O O . ALA A 1 104 ? 20.932 -4.265 -48.327 1.00 96.00 104 ALA A O 1
ATOM 810 N N . HIS A 1 105 ? 21.549 -3.621 -46.270 1.00 95.56 105 HIS A N 1
ATOM 811 C CA . HIS A 1 105 ? 22.890 -3.175 -46.653 1.00 95.56 105 HIS A CA 1
ATOM 812 C C . HIS A 1 105 ? 23.724 -4.315 -47.258 1.00 95.56 105 HIS A C 1
ATOM 814 O O . HIS A 1 105 ? 24.326 -4.138 -48.314 1.00 95.56 105 HIS A O 1
ATOM 820 N N . ILE A 1 106 ? 23.688 -5.498 -46.632 1.00 94.69 106 ILE A N 1
ATOM 821 C CA . ILE A 1 106 ? 24.361 -6.707 -47.128 1.00 94.69 106 ILE A CA 1
ATOM 822 C C . ILE A 1 106 ? 23.738 -7.185 -48.443 1.00 94.69 106 ILE A C 1
ATOM 824 O O . ILE A 1 106 ? 24.462 -7.493 -49.383 1.00 94.69 106 ILE A O 1
ATOM 828 N N . TYR A 1 107 ? 22.406 -7.243 -48.523 1.00 96.31 107 TYR A N 1
ATOM 829 C CA . TYR A 1 107 ? 21.696 -7.694 -49.724 1.00 96.31 107 TYR A CA 1
ATOM 830 C C . TYR A 1 107 ? 21.999 -6.819 -50.948 1.00 96.31 107 TYR A C 1
ATOM 832 O O . TYR A 1 107 ? 22.072 -7.324 -52.062 1.00 96.31 107 TYR A O 1
ATOM 840 N N . ASN A 1 108 ? 22.207 -5.520 -50.733 1.00 96.44 108 ASN A N 1
ATOM 841 C CA . ASN A 1 108 ? 22.562 -4.563 -51.780 1.00 96.44 108 ASN A CA 1
ATOM 842 C C . ASN A 1 108 ? 24.075 -4.499 -52.070 1.00 96.44 108 ASN A C 1
ATOM 844 O O . ASN A 1 108 ? 24.500 -3.595 -52.784 1.00 96.44 108 ASN A O 1
ATOM 848 N N . GLU A 1 109 ? 24.877 -5.404 -51.494 1.00 95.50 109 GLU A N 1
ATOM 849 C CA . GLU A 1 109 ? 26.339 -5.477 -51.660 1.00 95.50 109 GLU A CA 1
ATOM 850 C C . GLU A 1 109 ? 27.053 -4.137 -51.412 1.00 95.50 109 GLU A C 1
ATOM 852 O O . GLU A 1 109 ? 28.062 -3.813 -52.044 1.00 95.50 109 GLU A O 1
ATOM 857 N N . LEU A 1 110 ? 26.523 -3.328 -50.487 1.00 94.44 110 LEU A N 1
ATOM 858 C CA . LEU A 1 110 ? 27.122 -2.039 -50.173 1.00 94.44 110 LEU A CA 1
ATOM 859 C C . LEU A 1 110 ? 28.509 -2.248 -49.538 1.00 94.44 110 LEU A C 1
ATOM 861 O O . LEU A 1 110 ? 28.682 -3.136 -48.696 1.00 94.44 110 LEU A O 1
ATOM 865 N N . PRO A 1 111 ? 29.515 -1.450 -49.938 1.00 91.50 111 PRO A N 1
ATOM 866 C CA . PRO A 1 111 ? 30.850 -1.567 -49.381 1.00 91.50 111 PRO A CA 1
ATOM 867 C C . PRO A 1 111 ? 30.862 -1.106 -47.913 1.00 91.50 111 PRO A C 1
ATOM 869 O O . PRO A 1 111 ? 30.052 -0.262 -47.523 1.00 91.50 111 PRO A O 1
ATOM 872 N N . PRO A 1 112 ? 31.805 -1.610 -47.098 1.00 90.88 112 PRO A N 1
ATOM 873 C CA . PRO A 1 112 ? 31.970 -1.162 -45.719 1.00 90.88 112 PRO A CA 1
ATOM 874 C C . PRO A 1 112 ? 32.228 0.356 -45.642 1.00 90.88 112 PRO A C 1
ATOM 876 O O . PRO A 1 112 ? 32.829 0.921 -46.561 1.00 90.88 112 PRO A O 1
ATOM 879 N N . PRO A 1 113 ? 31.851 1.025 -44.534 1.00 89.44 113 PRO A N 1
ATOM 880 C CA . PRO A 1 113 ? 31.457 0.463 -43.235 1.00 89.44 113 PRO A CA 1
ATOM 881 C C . PRO A 1 113 ? 29.974 0.050 -43.132 1.00 89.44 113 PRO A C 1
ATOM 883 O O . PRO A 1 113 ? 29.144 0.542 -43.895 1.00 89.44 113 PRO A O 1
ATOM 886 N N . PRO A 1 114 ? 29.625 -0.824 -42.163 1.00 89.56 114 PRO A N 1
ATOM 887 C CA . PRO A 1 114 ? 28.234 -1.194 -41.909 1.00 89.56 114 PRO A CA 1
ATOM 888 C C . PRO A 1 114 ? 27.389 0.023 -41.492 1.00 89.56 114 PRO A C 1
ATOM 890 O O . PRO A 1 114 ? 27.942 1.042 -41.060 1.00 89.56 114 PRO A O 1
ATOM 893 N N . PRO A 1 115 ? 26.046 -0.087 -41.552 1.00 92.56 115 PRO A N 1
ATOM 894 C CA . PRO A 1 115 ? 25.149 0.942 -41.047 1.00 92.56 115 PRO A CA 1
ATOM 895 C C . PRO A 1 115 ? 25.471 1.318 -39.600 1.00 92.56 115 PRO A C 1
ATOM 897 O O . PRO A 1 115 ? 25.874 0.469 -38.795 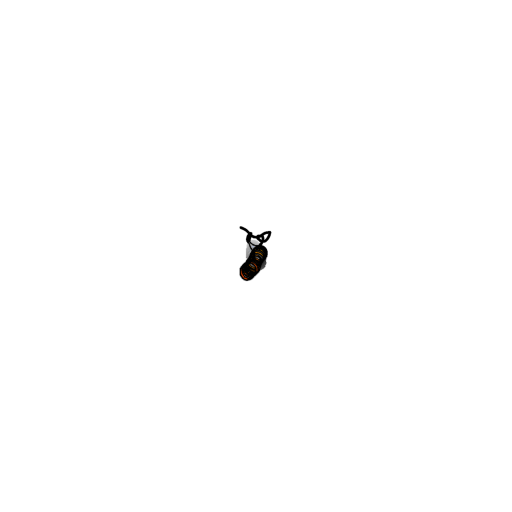1.00 92.56 115 PRO A O 1
ATOM 900 N N . ALA A 1 116 ? 25.262 2.595 -39.279 1.00 92.44 116 ALA A N 1
ATOM 901 C CA . ALA A 1 116 ? 25.481 3.123 -37.942 1.00 92.44 116 ALA A CA 1
ATOM 902 C C . ALA A 1 116 ? 24.660 2.345 -36.903 1.00 92.44 116 ALA A C 1
ATOM 904 O O . ALA A 1 116 ? 23.495 2.016 -37.132 1.00 92.44 116 ALA A O 1
ATOM 905 N N . TRP A 1 117 ? 25.287 2.049 -35.766 1.00 91.62 117 TRP A N 1
ATOM 906 C CA . TRP A 1 117 ? 24.604 1.439 -34.630 1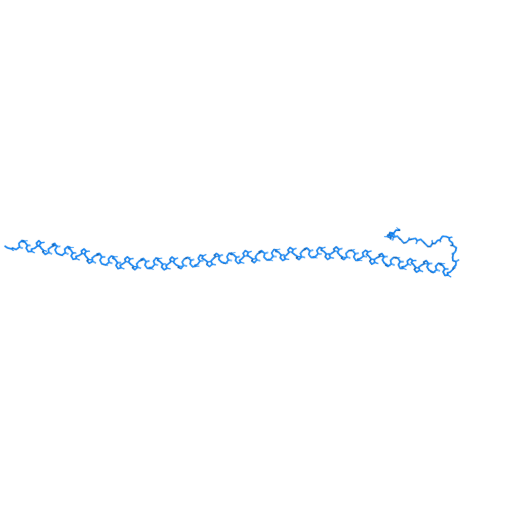.00 91.62 117 TRP A CA 1
ATOM 907 C C . TRP A 1 117 ? 23.504 2.379 -34.110 1.00 91.62 117 TRP A C 1
ATOM 909 O O . TRP A 1 117 ? 23.772 3.579 -34.034 1.00 91.62 117 TRP A O 1
ATOM 919 N N . PRO A 1 118 ? 22.312 1.883 -33.729 1.00 90.94 118 PRO A N 1
ATOM 920 C CA . PRO A 1 118 ? 21.228 2.748 -33.275 1.00 90.94 118 PRO A CA 1
ATOM 921 C C . PRO A 1 118 ? 21.579 3.458 -31.970 1.00 90.94 118 PRO A C 1
ATOM 923 O O . PRO A 1 118 ? 22.157 2.862 -31.053 1.00 90.94 118 PRO A O 1
ATOM 926 N N . ASP A 1 119 ? 21.190 4.725 -31.872 1.00 86.69 119 ASP A N 1
ATOM 927 C CA . ASP A 1 119 ? 21.372 5.510 -30.657 1.00 86.69 119 ASP A CA 1
ATOM 928 C C . ASP A 1 119 ? 20.529 4.942 -29.507 1.00 86.69 119 ASP A C 1
ATOM 930 O O . ASP A 1 119 ? 19.422 4.446 -29.700 1.00 86.69 119 ASP A O 1
ATOM 934 N N . GLY A 1 120 ? 21.068 4.986 -28.287 1.00 83.94 120 GLY A N 1
ATOM 935 C CA . GLY A 1 120 ? 20.370 4.513 -27.085 1.00 83.94 120 GLY A CA 1
ATOM 936 C C . GLY A 1 120 ? 20.365 2.993 -26.875 1.00 83.94 120 GLY A C 1
ATOM 937 O O . GLY A 1 120 ? 20.000 2.537 -25.787 1.00 83.94 120 GLY A O 1
ATOM 938 N N . LEU A 1 121 ? 20.834 2.198 -27.843 1.00 88.25 121 LEU A N 1
ATOM 939 C CA . LEU A 1 121 ? 21.022 0.760 -27.653 1.00 88.25 121 LEU A CA 1
ATOM 940 C C . LEU A 1 121 ? 22.398 0.443 -27.054 1.00 88.25 121 LEU A C 1
ATOM 942 O O . LEU A 1 121 ? 23.414 0.948 -27.544 1.00 88.25 121 LEU A O 1
ATOM 946 N N . PRO A 1 122 ? 22.469 -0.442 -26.043 1.00 86.12 122 PRO A N 1
ATOM 947 C CA . PRO A 1 122 ? 23.748 -0.918 -25.540 1.00 86.12 122 PRO A CA 1
ATOM 948 C C . PRO A 1 122 ? 24.497 -1.689 -26.636 1.00 86.12 122 PRO A C 1
ATOM 950 O O . PRO A 1 122 ? 23.884 -2.490 -27.348 1.00 86.12 122 PRO A O 1
ATOM 953 N N . ARG A 1 123 ? 25.797 -1.394 -26.765 1.00 78.44 123 ARG A N 1
ATOM 954 C CA . ARG A 1 123 ? 26.743 -2.027 -27.698 1.00 78.44 123 ARG A CA 1
ATOM 955 C C . ARG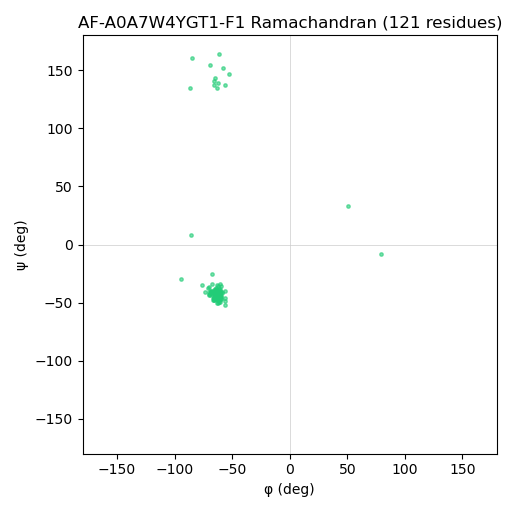 A 1 123 ? 27.334 -3.304 -27.121 1.00 78.44 123 ARG A C 1
ATOM 957 O O . ARG A 1 123 ? 27.550 -3.330 -25.888 1.00 78.44 123 ARG A O 1
#

Radius of gyration: 49.2 Å; Cα contacts (8 Å, |Δi|>4): 13; chains: 1; bounding box: 81×14×144 Å

Mean predicted aligned error: 12.58 Å

Organism: NCBI:txid255205

Secondary structure (DSSP, 8-state):
--HHHHHHHHHHHHHHHHHHHHHHHHHHHHHHHHHHHHHHHHHHHHHHHHHHHHHHHHHHHHHHHHHHHHHHHHHHHHHHHHHHHHHHHHHHHHHHHHHHHHHHHHHTTPPSSPPPPPTTS--

Foldseek 3Di:
DVVVVVVVVVVVVVVVVVVVVVVVVVVVVVVVVVVVVVVVVVVVVVVVVVVVVVVVVVVVVVVVVVVVVVVVVVVVVVVVVVVVVVLVVVQVVLVVVLVVQQVVCVVVVPDDDTDDRDPPHDD

Solvent-accessible surface area (backbone atoms only — not comparable to full-atom values): 6911 Å² total; per-residue (Å²): 133,64,68,71,56,52,55,52,50,52,53,51,51,52,52,51,52,51,51,52,49,52,52,53,49,48,56,52,49,53,53,51,50,52,51,53,51,52,54,49,52,52,51,52,50,53,53,51,53,48,53,52,50,53,51,53,49,51,50,53,51,49,54,49,53,55,48,52,54,50,50,53,53,49,51,53,51,48,53,57,50,51,58,50,48,52,57,49,49,55,45,52,50,52,53,48,53,48,52,53,52,47,49,51,42,57,74,68,67,58,71,83,75,78,76,80,79,65,85,96,54,90,130

Sequence (123 aa):
MVEPLIIALLSLGGVVLTVCGAIAGHLLSARASARTTAVQAEANKRSNEQQMIDQLQEELHGYRNDADARASDQDRRATVQDERMERLEHRAEGYRDYAHTLRAHIYNELPPPPPAWPDGLPR